Protein AF-H3NRF3-F1 (afdb_monomer)

Nearest PDB structures (foldseek):
  3kaw-assembly1_A  TM=6.318E-01  e=1.321E+00  Pseudomonas aeruginosa
  3kav-assembly1_A  TM=6.274E-01  e=3.329E+00  Pseudomonas aeruginosa
  4zsv-assembly1_A  TM=5.913E-01  e=5.142E+00  Aquifex aeolicus VF5
  4zsz-assembly1_A  TM=5.972E-01  e=4.870E+00  Aquifex aeolicus VF5
  1ujw-assembly1_B  TM=3.839E-01  e=8.385E+00  Escherichia coli

Mean predicted aligned error: 4.99 Å

Solvent-accessible surface area (backbone atoms only — not comparable to full-atom values): 6044 Å² total; per-residue (Å²): 66,81,93,48,41,70,59,49,33,52,42,42,52,52,40,52,51,36,50,55,55,39,64,75,69,57,64,77,50,83,54,76,81,43,71,19,38,53,39,23,50,53,11,50,50,39,31,55,53,18,46,55,29,42,64,77,65,42,77,69,20,56,76,32,34,57,59,12,51,52,40,21,62,67,10,49,87,61,26,53,61,45,91,67,82,92,42,74,67,58,53,48,29,53,52,50,41,51,54,38,51,50,53,46,56,50,51,56,66,41,80,82,124

Radius of gyration: 14.82 Å; Cα contacts (8 Å, |Δi|>4): 138; chains: 1; bounding box: 40×29×34 Å

pLDDT: mean 87.19, std 10.03, range [50.91, 96.81]

Foldseek 3Di:
DVVCLVVLLVLLVLLVVLVVLLVVPFDDFPDDWDVLNVQLVQLVVLCVVLSVCSNVPHLCSLVRNVVSVVSNVVSVVVTRGHPDPPDPSNVCSVVSNVVSSVVSNCVSPPDPD

Structure (mmCIF, N/CA/C/O backbone):
data_AF-H3NRF3-F1
#
_entry.id   AF-H3NRF3-F1
#
loop_
_atom_site.group_PDB
_atom_site.id
_atom_site.type_symbol
_atom_site.label_atom_id
_atom_site.label_alt_id
_atom_site.label_comp_id
_atom_site.label_asym_id
_atom_site.label_entity_id
_atom_site.label_seq_id
_atom_site.pdbx_PDB_ins_code
_atom_site.Cartn_x
_atom_site.Cartn_y
_atom_site.Cartn_z
_atom_site.occupancy
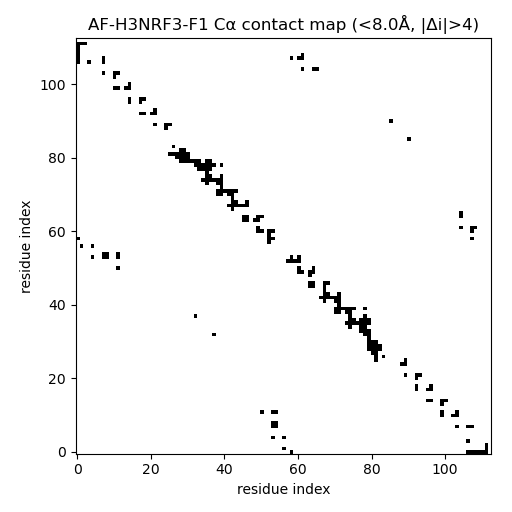_atom_site.B_iso_or_equiv
_atom_site.auth_seq_id
_atom_site.auth_comp_id
_atom_site.auth_asym_id
_atom_site.auth_atom_id
_atom_site.pdbx_PDB_model_num
ATOM 1 N N . MET A 1 1 ? -13.771 4.927 12.001 1.00 74.19 1 MET A N 1
ATOM 2 C CA . MET A 1 1 ? -12.519 4.140 12.161 1.00 74.19 1 MET A CA 1
ATOM 3 C C . MET A 1 1 ? -12.401 3.363 13.483 1.00 74.19 1 MET A C 1
ATOM 5 O O . MET A 1 1 ? -11.914 2.234 13.463 1.00 74.19 1 MET A O 1
ATOM 9 N N . LYS A 1 2 ? -12.797 3.918 14.642 1.00 76.44 2 LYS A N 1
ATOM 10 C CA . LYS A 1 2 ? -12.546 3.289 15.962 1.00 76.44 2 LYS A CA 1
ATOM 11 C C . LYS A 1 2 ? -13.247 1.937 16.142 1.00 76.44 2 LYS A C 1
ATOM 13 O O . LYS A 1 2 ? -12.662 1.026 16.718 1.00 76.44 2 LYS A O 1
ATOM 18 N N . GLN A 1 3 ? -14.448 1.790 15.583 1.00 81.06 3 GLN A N 1
ATOM 19 C CA . GLN A 1 3 ? -15.254 0.568 15.664 1.00 81.06 3 GLN A CA 1
ATOM 20 C C . GLN A 1 3 ? -14.597 -0.648 14.987 1.00 81.06 3 GLN A C 1
ATOM 22 O O . GLN A 1 3 ? -14.793 -1.781 15.417 1.00 81.06 3 GLN A O 1
ATOM 27 N N . HIS A 1 4 ? -13.777 -0.421 13.958 1.00 86.69 4 HIS A N 1
ATOM 28 C CA . HIS A 1 4 ? -13.157 -1.483 13.158 1.00 86.69 4 HIS A CA 1
ATOM 29 C C . HIS A 1 4 ? -11.638 -1.562 13.333 1.00 86.69 4 HIS A C 1
ATOM 31 O O . HIS A 1 4 ? -10.974 -2.279 12.587 1.00 86.69 4 HIS A O 1
ATOM 37 N N . LEU A 1 5 ? -11.067 -0.853 14.312 1.00 90.12 5 LEU A N 1
ATOM 38 C CA . LEU A 1 5 ? -9.616 -0.700 14.452 1.00 90.12 5 LEU A CA 1
ATOM 39 C C . LEU A 1 5 ? -8.874 -2.041 14.552 1.00 90.12 5 LEU A C 1
ATOM 41 O O . LEU A 1 5 ? -7.831 -2.218 13.928 1.00 90.12 5 LEU A O 1
ATOM 45 N N . THR A 1 6 ? -9.412 -3.003 15.302 1.00 93.38 6 THR A N 1
ATOM 46 C CA . THR A 1 6 ? -8.817 -4.344 15.412 1.00 93.38 6 THR A CA 1
ATOM 47 C C . THR A 1 6 ? -8.768 -5.046 14.059 1.00 93.38 6 THR A C 1
ATOM 49 O O . THR A 1 6 ? -7.740 -5.611 13.697 1.00 93.38 6 THR A O 1
ATOM 52 N N . PHE A 1 7 ? -9.847 -4.965 13.281 1.00 94.19 7 PHE A N 1
ATOM 53 C CA . PHE A 1 7 ? -9.898 -5.581 11.961 1.00 94.19 7 PHE A CA 1
ATOM 54 C C . PHE A 1 7 ? -8.966 -4.874 10.971 1.00 94.19 7 PHE A C 1
ATOM 56 O O . PHE A 1 7 ? -8.201 -5.535 10.276 1.00 94.19 7 PHE A O 1
ATOM 63 N N . ILE A 1 8 ? -8.931 -3.538 10.991 1.00 94.44 8 ILE A N 1
ATOM 64 C CA . ILE A 1 8 ? -7.977 -2.735 10.213 1.00 94.44 8 ILE A CA 1
ATOM 65 C C . ILE A 1 8 ? -6.537 -3.174 10.509 1.00 94.44 8 ILE A C 1
ATOM 67 O O . ILE A 1 8 ? -5.763 -3.386 9.583 1.00 94.44 8 ILE A O 1
ATOM 71 N N . ARG A 1 9 ? -6.172 -3.376 11.780 1.00 95.00 9 ARG A N 1
ATOM 72 C CA . ARG A 1 9 ? -4.829 -3.844 12.164 1.00 95.00 9 ARG A CA 1
ATOM 73 C C . ARG A 1 9 ? -4.500 -5.219 11.593 1.00 95.00 9 ARG A C 1
ATOM 75 O O . ARG A 1 9 ? -3.393 -5.409 11.101 1.00 95.00 9 ARG A O 1
ATOM 82 N N . ILE A 1 10 ? -5.451 -6.152 11.627 1.00 96.38 10 ILE A N 1
ATOM 83 C CA . ILE A 1 10 ? -5.281 -7.483 11.025 1.00 96.38 10 ILE A CA 1
ATOM 84 C C . ILE A 1 10 ? -5.025 -7.350 9.520 1.00 96.38 10 ILE A C 1
ATOM 86 O O . ILE A 1 10 ? -4.072 -7.935 9.008 1.00 96.38 10 ILE A O 1
ATOM 90 N N . LEU A 1 11 ? -5.821 -6.533 8.823 1.00 95.94 11 LEU A N 1
ATOM 91 C CA . LEU A 1 11 ? -5.644 -6.285 7.391 1.00 95.94 11 LEU A CA 1
ATOM 92 C C . LEU A 1 11 ? -4.297 -5.627 7.081 1.00 95.94 11 LEU A C 1
ATOM 94 O O . LEU A 1 11 ? -3.653 -5.987 6.098 1.00 95.94 11 LEU A O 1
ATOM 98 N N . VAL A 1 12 ? -3.835 -4.702 7.924 1.00 95.69 12 VAL A N 1
ATOM 99 C CA . VAL A 1 12 ? -2.516 -4.076 7.777 1.00 95.69 12 VAL A CA 1
ATOM 100 C C . VAL A 1 12 ? -1.400 -5.107 7.932 1.00 95.69 12 VAL A C 1
ATOM 102 O O . VAL A 1 12 ? -0.502 -5.148 7.096 1.00 95.69 12 VAL A O 1
ATOM 105 N N . ILE A 1 13 ? -1.462 -5.973 8.947 1.00 96.38 13 ILE A N 1
ATOM 106 C CA . ILE A 1 13 ? -0.469 -7.042 9.143 1.00 96.38 13 ILE A CA 1
ATOM 107 C C . ILE A 1 13 ? -0.450 -7.981 7.931 1.00 96.38 13 ILE A C 1
ATOM 109 O O . ILE A 1 13 ? 0.622 -8.286 7.409 1.00 96.38 13 ILE A O 1
ATOM 113 N N . ALA A 1 14 ? -1.624 -8.384 7.439 1.00 95.06 14 ALA A N 1
ATOM 114 C CA . ALA A 1 14 ? -1.733 -9.186 6.224 1.00 95.06 14 ALA A CA 1
ATOM 115 C C . ALA A 1 14 ? -1.136 -8.458 5.004 1.00 95.06 14 ALA A C 1
ATOM 117 O O . ALA A 1 14 ? -0.432 -9.072 4.207 1.00 95.06 14 ALA A O 1
ATOM 118 N N . SER A 1 15 ? -1.349 -7.144 4.888 1.00 93.44 15 SER A N 1
ATOM 119 C CA . SER A 1 15 ? -0.818 -6.334 3.783 1.00 93.44 15 SER A CA 1
ATOM 120 C C . SER A 1 15 ? 0.707 -6.258 3.815 1.00 93.44 15 SER A C 1
ATOM 122 O O . SER A 1 15 ? 1.354 -6.370 2.776 1.00 93.44 15 SER A O 1
ATOM 124 N N . VAL A 1 16 ? 1.298 -6.121 5.007 1.00 93.06 16 VAL A N 1
ATOM 125 C CA . VAL A 1 16 ? 2.756 -6.170 5.195 1.00 93.06 16 VAL A CA 1
ATOM 126 C C . VAL A 1 16 ? 3.304 -7.551 4.834 1.00 93.06 16 VAL A C 1
ATOM 128 O O . VAL A 1 16 ? 4.331 -7.636 4.166 1.00 93.06 16 VAL A O 1
ATOM 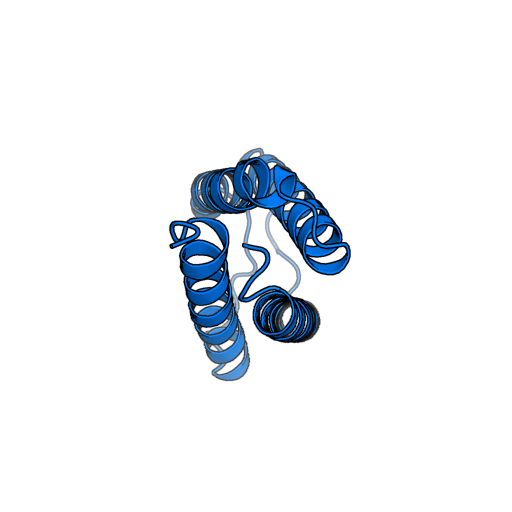131 N N . ALA A 1 17 ? 2.617 -8.628 5.222 1.00 92.50 17 ALA A N 1
ATOM 132 C CA . ALA A 1 17 ? 3.031 -9.987 4.878 1.00 92.50 17 ALA A CA 1
ATOM 133 C C . ALA A 1 17 ? 3.013 -10.227 3.359 1.00 92.50 17 ALA A C 1
ATOM 135 O O . ALA A 1 17 ? 3.971 -10.774 2.813 1.00 92.50 17 ALA A O 1
ATOM 136 N N . VAL A 1 18 ? 1.968 -9.764 2.663 1.00 91.50 18 VAL A N 1
ATOM 137 C CA . VAL A 1 18 ? 1.892 -9.837 1.195 1.00 91.50 18 VAL A CA 1
ATOM 138 C C . VAL A 1 18 ? 2.987 -8.997 0.541 1.00 91.50 18 VAL A C 1
ATOM 140 O O . VAL A 1 18 ? 3.608 -9.460 -0.410 1.00 91.50 18 VAL A O 1
ATOM 143 N N . LEU A 1 19 ? 3.277 -7.801 1.060 1.00 89.44 19 LEU A N 1
ATOM 144 C CA . LEU A 1 19 ? 4.367 -6.967 0.551 1.00 89.44 19 LEU A CA 1
ATOM 145 C C . LEU A 1 19 ? 5.735 -7.644 0.725 1.00 89.44 19 LEU A C 1
ATOM 147 O O . LEU A 1 19 ? 6.556 -7.611 -0.189 1.00 89.44 19 LEU A O 1
ATOM 151 N N . ALA A 1 20 ? 5.972 -8.284 1.871 1.00 88.94 20 ALA A N 1
ATOM 152 C CA . ALA A 1 20 ? 7.194 -9.043 2.117 1.00 88.94 20 ALA A CA 1
ATOM 153 C C . ALA A 1 20 ? 7.321 -10.231 1.151 1.00 88.94 20 ALA A C 1
ATOM 155 O O . ALA A 1 20 ? 8.391 -10.440 0.587 1.00 88.94 20 ALA A O 1
ATOM 156 N N . ALA A 1 21 ? 6.230 -10.962 0.906 1.00 88.62 21 ALA A N 1
ATOM 157 C CA . ALA A 1 21 ? 6.203 -12.038 -0.082 1.00 88.62 21 ALA A CA 1
ATOM 158 C C . ALA A 1 21 ? 6.435 -11.518 -1.510 1.00 88.62 21 ALA A C 1
ATOM 160 O O . ALA A 1 21 ? 7.201 -12.111 -2.260 1.00 88.62 21 ALA A O 1
ATOM 161 N N . ALA A 1 22 ? 5.836 -10.384 -1.883 1.00 84.31 22 ALA A N 1
ATOM 162 C CA . ALA A 1 22 ? 6.069 -9.758 -3.182 1.00 84.31 22 ALA A CA 1
ATOM 163 C C . ALA A 1 22 ? 7.551 -9.391 -3.362 1.00 84.31 22 ALA A C 1
ATOM 165 O O . ALA A 1 22 ? 8.128 -9.635 -4.419 1.00 84.31 22 ALA A O 1
ATOM 166 N N . ALA A 1 23 ? 8.197 -8.864 -2.319 1.00 83.81 23 ALA A N 1
ATOM 167 C CA . ALA A 1 23 ? 9.606 -8.484 -2.363 1.00 83.81 23 ALA A CA 1
ATOM 168 C C . ALA A 1 23 ? 10.564 -9.671 -2.575 1.00 83.81 23 ALA A C 1
ATOM 170 O O . ALA A 1 23 ? 11.635 -9.472 -3.142 1.00 83.81 23 ALA A O 1
ATOM 171 N N . THR A 1 24 ? 10.207 -10.894 -2.160 1.00 84.06 24 THR A N 1
ATOM 172 C CA . THR A 1 24 ? 11.061 -12.081 -2.368 1.00 84.06 24 THR A CA 1
ATOM 173 C C . THR A 1 24 ? 10.926 -12.690 -3.759 1.00 84.06 24 THR A C 1
ATOM 175 O O . THR A 1 24 ? 11.813 -13.430 -4.179 1.00 84.06 24 THR A O 1
ATOM 178 N N . VAL A 1 25 ? 9.835 -12.394 -4.469 1.00 80.31 25 VAL A N 1
ATOM 179 C CA . VAL A 1 25 ? 9.555 -12.947 -5.804 1.00 80.31 25 VAL A CA 1
ATOM 180 C C . VAL A 1 25 ? 9.691 -11.924 -6.926 1.00 80.31 25 VAL A C 1
ATOM 182 O O . VAL A 1 25 ? 9.711 -12.313 -8.090 1.00 80.31 25 VAL A O 1
ATOM 185 N N . THR A 1 26 ? 9.779 -10.630 -6.603 1.00 76.88 26 THR A N 1
ATOM 186 C CA . THR A 1 26 ? 9.948 -9.566 -7.599 1.00 76.88 26 THR A CA 1
ATOM 187 C C . THR A 1 26 ? 11.381 -9.596 -8.139 1.00 76.88 26 THR A C 1
ATOM 189 O O . THR A 1 26 ? 12.317 -9.391 -7.361 1.00 76.88 26 THR A O 1
ATOM 192 N N . PRO A 1 27 ? 11.589 -9.833 -9.447 1.00 74.75 27 PRO A N 1
ATOM 193 C CA . PRO A 1 27 ? 12.929 -9.847 -10.020 1.00 74.75 27 PRO A CA 1
ATOM 194 C C . PRO A 1 27 ? 13.564 -8.451 -10.012 1.00 74.75 27 PRO A C 1
ATOM 196 O O . PRO A 1 27 ? 12.886 -7.429 -9.888 1.00 74.75 27 PRO A O 1
ATOM 199 N N . MET A 1 28 ? 14.884 -8.392 -10.170 1.00 76.56 28 MET A N 1
ATOM 200 C CA . MET A 1 28 ? 15.580 -7.111 -10.257 1.00 76.56 28 MET A CA 1
ATOM 201 C C . MET A 1 28 ? 15.291 -6.446 -11.616 1.00 76.56 28 MET A C 1
ATOM 203 O O . MET A 1 28 ? 15.308 -7.141 -12.633 1.00 76.56 28 MET A O 1
ATOM 207 N N . PRO A 1 29 ? 15.012 -5.130 -11.672 1.00 74.69 29 PRO A N 1
ATOM 208 C CA . PRO A 1 29 ? 14.794 -4.451 -12.944 1.00 74.69 29 PRO A CA 1
ATOM 209 C C . PRO A 1 29 ? 16.066 -4.483 -13.799 1.00 74.69 29 PRO A C 1
ATOM 211 O O . PRO A 1 29 ? 17.151 -4.182 -13.305 1.00 74.69 29 PRO A O 1
ATOM 214 N N . GLU A 1 30 ? 15.924 -4.804 -15.085 1.00 77.44 30 GLU A N 1
ATOM 215 C CA . GLU A 1 30 ? 17.041 -4.800 -16.045 1.00 77.44 30 GLU A CA 1
ATOM 216 C C . GLU A 1 30 ? 17.299 -3.404 -16.635 1.00 77.44 30 GLU A C 1
ATOM 218 O O . GLU A 1 30 ? 18.415 -3.078 -17.037 1.00 77.44 30 GLU A O 1
ATOM 223 N N . ALA A 1 31 ? 16.266 -2.560 -16.676 1.00 81.81 31 ALA A N 1
ATOM 224 C CA . ALA A 1 31 ? 16.343 -1.199 -17.190 1.00 81.81 31 ALA A CA 1
ATOM 225 C C . ALA A 1 31 ? 16.740 -0.190 -16.090 1.00 81.81 31 ALA A C 1
ATOM 227 O O . ALA A 1 31 ? 16.388 -0.374 -14.920 1.00 81.81 31 ALA A O 1
ATOM 228 N N . PRO A 1 32 ? 17.440 0.907 -16.446 1.00 86.94 32 PRO A N 1
ATOM 229 C CA . PRO A 1 32 ? 17.808 1.943 -15.488 1.00 86.94 32 PRO A CA 1
ATOM 230 C C . PRO A 1 32 ? 16.570 2.630 -14.899 1.00 86.94 32 PRO A C 1
ATOM 232 O O . PRO A 1 32 ? 15.569 2.851 -15.583 1.00 86.94 32 PRO A O 1
ATOM 235 N N . SER A 1 33 ? 16.663 3.016 -13.624 1.00 86.44 33 SER A N 1
ATOM 236 C CA . SER A 1 33 ? 15.594 3.732 -12.926 1.00 86.44 33 SER A CA 1
ATOM 237 C C . SER A 1 33 ? 15.281 5.072 -13.590 1.00 86.44 33 SER A C 1
ATOM 239 O O . SER A 1 33 ? 16.194 5.820 -13.949 1.00 86.44 33 SER A O 1
ATOM 241 N N . ASN A 1 34 ? 14.001 5.419 -13.665 1.00 91.38 34 ASN A N 1
ATOM 242 C CA . ASN A 1 34 ? 13.529 6.685 -14.216 1.00 91.38 34 ASN A CA 1
ATOM 243 C C . ASN A 1 34 ? 12.588 7.420 -13.241 1.00 91.38 34 ASN A C 1
ATOM 245 O O . ASN A 1 34 ? 12.394 7.010 -12.096 1.00 91.38 34 ASN A O 1
ATOM 249 N N . TRP A 1 35 ? 11.994 8.529 -13.691 1.00 92.31 35 TRP A N 1
ATOM 250 C CA . TRP A 1 35 ? 11.087 9.336 -12.869 1.00 92.31 35 TRP A CA 1
ATOM 251 C C . TRP A 1 35 ? 9.861 8.546 -12.375 1.00 92.31 35 TRP A C 1
ATOM 253 O O . TRP A 1 35 ? 9.377 8.804 -11.273 1.00 92.31 35 TRP A O 1
ATOM 263 N N . GLY A 1 36 ? 9.387 7.566 -13.153 1.00 91.25 36 GLY A N 1
ATOM 264 C CA . GLY A 1 36 ? 8.293 6.672 -12.783 1.00 91.25 36 GLY A CA 1
ATOM 265 C C . GLY A 1 36 ? 8.662 5.799 -11.588 1.00 91.25 36 GLY A C 1
ATOM 266 O O . GLY A 1 36 ? 7.870 5.680 -10.652 1.00 91.25 36 GLY A O 1
ATOM 267 N N . ASN A 1 37 ? 9.893 5.271 -11.546 1.00 91.50 37 ASN A N 1
ATOM 268 C CA . ASN A 1 37 ? 10.410 4.567 -10.367 1.00 91.50 37 ASN A CA 1
ATOM 269 C C . ASN A 1 37 ? 10.450 5.490 -9.139 1.00 91.50 37 ASN A C 1
ATOM 271 O O . ASN A 1 37 ? 10.027 5.079 -8.060 1.00 91.50 37 ASN A O 1
ATOM 275 N N . THR A 1 38 ? 10.896 6.741 -9.296 1.00 92.81 38 THR A N 1
ATOM 276 C CA . THR A 1 38 ? 10.928 7.726 -8.199 1.00 92.81 38 THR A CA 1
ATOM 277 C C . THR A 1 38 ? 9.532 8.009 -7.651 1.00 92.81 38 THR A C 1
ATOM 279 O O . THR A 1 38 ? 9.322 7.954 -6.440 1.00 92.81 38 THR A O 1
ATOM 282 N N . LEU A 1 39 ? 8.557 8.275 -8.524 1.00 94.00 39 LEU A N 1
ATOM 283 C CA . LEU A 1 39 ? 7.178 8.539 -8.112 1.00 94.00 39 LEU A CA 1
ATOM 284 C C . LEU A 1 39 ? 6.544 7.309 -7.447 1.00 94.00 39 LEU A C 1
ATOM 286 O O . LEU A 1 39 ? 5.897 7.431 -6.406 1.00 94.00 39 LEU A O 1
ATOM 290 N N . THR A 1 40 ? 6.797 6.124 -8.006 1.00 91.31 40 THR A N 1
ATOM 291 C CA . THR A 1 40 ? 6.354 4.849 -7.432 1.00 91.31 40 THR A CA 1
ATOM 292 C C . THR A 1 40 ? 6.921 4.658 -6.031 1.00 91.31 40 THR A C 1
ATOM 294 O O . THR A 1 40 ? 6.159 4.356 -5.116 1.00 91.31 40 THR A O 1
ATOM 297 N N . ALA A 1 41 ? 8.219 4.911 -5.838 1.00 91.00 41 ALA A N 1
ATOM 298 C CA . ALA A 1 41 ? 8.888 4.800 -4.546 1.00 91.00 41 ALA A CA 1
ATOM 299 C C . ALA A 1 41 ? 8.340 5.797 -3.512 1.00 91.00 41 ALA A C 1
ATOM 301 O O . ALA A 1 41 ? 8.104 5.416 -2.366 1.00 91.00 41 ALA A O 1
ATOM 302 N N . ILE A 1 42 ? 8.079 7.048 -3.907 1.00 94.31 42 ILE A N 1
ATOM 303 C CA . ILE A 1 42 ? 7.431 8.046 -3.039 1.00 94.31 42 ILE A CA 1
ATOM 304 C C . ILE A 1 42 ? 6.046 7.550 -2.602 1.00 94.31 42 ILE A C 1
ATOM 306 O O . ILE A 1 42 ? 5.731 7.581 -1.410 1.00 94.31 42 ILE A O 1
ATOM 310 N N . GLY A 1 43 ? 5.244 7.042 -3.544 1.00 95.00 43 GLY A N 1
ATOM 311 C CA . GLY A 1 43 ? 3.947 6.434 -3.246 1.00 95.00 43 GLY A CA 1
ATOM 312 C C . GLY A 1 43 ? 4.070 5.241 -2.294 1.00 95.00 43 GLY A C 1
ATOM 313 O O . GLY A 1 43 ? 3.361 5.171 -1.293 1.00 95.00 43 GLY A O 1
ATOM 314 N N . SER A 1 44 ? 5.024 4.339 -2.527 1.00 92.25 44 SER A N 1
ATOM 315 C CA . SER A 1 44 ? 5.275 3.184 -1.656 1.00 92.25 44 SER A CA 1
ATOM 316 C C . SER A 1 44 ? 5.695 3.591 -0.240 1.00 92.25 44 SER A C 1
ATOM 318 O O . SER A 1 44 ? 5.229 2.993 0.728 1.00 92.25 44 SER A O 1
ATOM 320 N N . LEU A 1 45 ? 6.523 4.629 -0.090 1.00 95.12 45 LEU A N 1
ATOM 321 C CA . LEU A 1 45 ? 6.908 5.162 1.221 1.00 95.12 45 LEU A CA 1
ATOM 322 C C . LEU A 1 45 ? 5.713 5.770 1.958 1.00 95.12 45 LEU A C 1
ATOM 324 O O . LEU A 1 45 ? 5.497 5.464 3.131 1.00 95.12 45 LEU A O 1
ATOM 328 N N . GLY A 1 46 ? 4.907 6.587 1.275 1.00 96.06 46 GLY A N 1
ATOM 329 C CA . GLY A 1 46 ? 3.676 7.135 1.848 1.00 96.06 46 GLY A CA 1
ATOM 330 C C . GLY A 1 46 ? 2.710 6.030 2.287 1.00 96.06 46 GLY A C 1
ATOM 331 O O . GLY A 1 46 ? 2.140 6.090 3.381 1.00 96.06 46 GLY A O 1
ATOM 332 N N . TYR A 1 47 ? 2.607 4.965 1.491 1.00 95.81 47 TYR A N 1
ATOM 333 C CA . TYR A 1 47 ? 1.812 3.788 1.815 1.00 95.81 47 TYR A CA 1
ATOM 334 C C . TYR A 1 47 ? 2.339 3.084 3.074 1.00 95.81 47 TYR A C 1
ATOM 336 O O . TYR A 1 47 ? 1.568 2.876 4.011 1.00 95.81 47 TYR A O 1
ATOM 344 N N . LEU A 1 48 ? 3.644 2.816 3.180 1.00 95.25 48 LEU A N 1
ATOM 345 C CA . LEU A 1 48 ? 4.246 2.223 4.383 1.00 95.25 48 LEU A CA 1
ATOM 346 C C . LEU A 1 48 ? 4.001 3.071 5.639 1.00 95.25 48 LEU A C 1
ATOM 348 O O . LEU A 1 48 ? 3.608 2.539 6.680 1.00 95.25 48 LEU A O 1
ATOM 352 N N . VAL A 1 49 ? 4.161 4.393 5.538 1.00 96.81 49 VAL A N 1
ATOM 353 C CA . VAL A 1 49 ? 3.849 5.319 6.637 1.00 96.81 49 VAL A CA 1
ATOM 354 C C . VAL A 1 49 ? 2.375 5.215 7.022 1.00 96.81 49 VAL A C 1
ATOM 356 O O . VAL A 1 49 ? 2.049 5.144 8.208 1.00 96.81 49 VAL A O 1
ATOM 359 N N . SER A 1 50 ? 1.471 5.154 6.043 1.00 96.56 50 SER A N 1
ATOM 360 C CA . SER A 1 50 ? 0.042 5.015 6.316 1.00 96.56 50 SER A CA 1
ATOM 361 C C . SER A 1 50 ? -0.300 3.700 7.027 1.00 96.56 50 SER A C 1
ATOM 363 O O . SER A 1 50 ? -1.095 3.726 7.964 1.00 96.56 50 SER A O 1
ATOM 365 N N . LEU A 1 51 ? 0.354 2.582 6.688 1.00 96.06 51 LEU A N 1
ATOM 366 C CA . LEU A 1 51 ? 0.184 1.308 7.395 1.00 96.06 51 LEU A CA 1
ATOM 367 C C . LEU A 1 51 ? 0.607 1.416 8.866 1.00 96.06 51 LEU A C 1
ATOM 369 O O . LEU A 1 51 ? -0.129 0.983 9.753 1.00 96.06 51 LEU A O 1
ATOM 373 N N . VAL A 1 52 ? 1.747 2.053 9.148 1.00 96.19 52 VAL A N 1
ATOM 374 C CA . VAL A 1 52 ? 2.202 2.299 10.530 1.00 96.19 52 VAL A CA 1
ATOM 375 C C . VAL A 1 52 ? 1.191 3.156 11.295 1.00 96.19 52 VAL A C 1
ATOM 377 O O . VAL A 1 52 ? 0.844 2.843 12.436 1.00 96.19 52 VAL A O 1
ATOM 380 N N . LEU A 1 53 ? 0.665 4.207 10.661 1.00 95.94 53 LEU A N 1
ATOM 381 C CA . LEU A 1 53 ? -0.366 5.056 11.256 1.00 95.94 53 LEU A CA 1
ATOM 382 C C . LEU A 1 53 ? -1.655 4.277 11.558 1.00 95.94 53 LEU A C 1
ATOM 384 O O . LEU A 1 53 ? -2.258 4.492 12.611 1.00 95.94 53 LEU A O 1
ATOM 388 N N . LEU A 1 54 ? -2.055 3.345 10.690 1.00 95.31 54 LEU A N 1
ATOM 389 C CA . LEU A 1 54 ? -3.200 2.464 10.932 1.00 95.31 54 LEU A CA 1
ATOM 390 C C . LEU A 1 54 ? -2.946 1.486 12.085 1.00 95.31 54 LEU A C 1
ATOM 392 O O . LEU A 1 54 ? -3.846 1.268 12.899 1.00 95.31 54 LEU A O 1
ATOM 396 N N . LEU A 1 55 ? -1.726 0.955 12.225 1.00 94.38 55 LEU A N 1
ATOM 397 C CA . LEU A 1 55 ? -1.365 0.093 13.358 1.00 94.38 55 LEU A CA 1
ATOM 398 C C . LEU A 1 55 ? -1.542 0.815 14.697 1.00 94.38 55 LEU A C 1
ATOM 400 O O . LEU A 1 55 ? -2.148 0.268 15.624 1.00 94.38 55 LEU A O 1
ATOM 404 N N . ILE A 1 56 ? -1.103 2.069 14.794 1.00 94.38 56 ILE A N 1
ATOM 405 C CA . ILE A 1 56 ? -1.270 2.871 16.017 1.00 94.38 56 ILE A CA 1
ATOM 406 C C . ILE A 1 56 ? -2.672 3.494 16.153 1.00 94.38 56 ILE A C 1
ATOM 408 O O . ILE A 1 56 ? -2.959 4.128 17.163 1.00 94.38 56 ILE A O 1
ATOM 412 N N . GLY A 1 57 ? -3.563 3.289 15.177 1.00 90.94 57 GLY A N 1
ATOM 413 C CA . GLY A 1 57 ? -4.944 3.781 15.202 1.00 90.94 57 GLY A CA 1
ATOM 414 C C . GLY A 1 57 ? -5.099 5.277 14.929 1.00 90.94 57 GLY A C 1
ATOM 415 O O . GLY A 1 57 ? -6.050 5.893 15.406 1.00 90.94 57 GLY A O 1
ATOM 416 N N . SER A 1 58 ? -4.181 5.876 14.170 1.00 93.06 58 SER A N 1
ATOM 417 C CA . SER A 1 58 ? -4.238 7.292 13.811 1.00 93.06 58 SER A CA 1
ATOM 418 C C . SER A 1 58 ? -5.208 7.553 12.660 1.00 93.06 58 SER A C 1
ATOM 420 O O . SER A 1 58 ? -5.027 7.058 11.549 1.00 93.06 58 SER A O 1
ATOM 422 N N . GLU A 1 59 ? -6.195 8.421 12.887 1.00 89.31 59 GLU A N 1
ATOM 423 C CA . GLU A 1 59 ? -7.151 8.847 11.851 1.00 89.31 59 GLU A CA 1
ATOM 424 C C . GLU A 1 59 ? -6.483 9.608 10.699 1.00 89.31 59 GLU A C 1
ATOM 426 O O . GLU A 1 59 ? -7.041 9.701 9.608 1.00 89.31 59 GLU A O 1
ATOM 431 N N . LYS A 1 60 ? -5.258 10.115 10.901 1.00 91.06 60 LYS A N 1
ATOM 432 C CA . LYS A 1 60 ? -4.480 10.783 9.850 1.00 91.06 60 LYS A CA 1
ATOM 433 C C . LYS A 1 60 ? -4.141 9.843 8.693 1.00 91.06 60 LYS A C 1
ATOM 435 O O . LYS A 1 60 ? -3.939 10.318 7.579 1.00 91.06 60 LYS A O 1
ATOM 440 N N . ALA A 1 61 ? -4.124 8.530 8.933 1.00 92.94 61 ALA A N 1
ATOM 441 C CA . ALA A 1 61 ? -3.808 7.539 7.914 1.00 92.94 61 ALA A CA 1
ATOM 442 C C . ALA A 1 61 ? -4.738 7.607 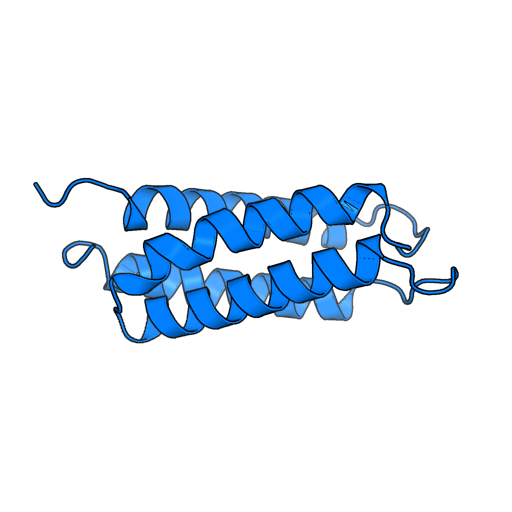6.695 1.00 92.94 61 ALA A C 1
ATOM 444 O O . ALA A 1 61 ? -4.265 7.414 5.578 1.00 92.94 61 ALA A O 1
ATOM 445 N N . ARG A 1 62 ? -6.026 7.947 6.878 1.00 90.81 62 ARG A N 1
ATOM 446 C CA . ARG A 1 62 ? -7.005 8.032 5.775 1.00 90.81 62 ARG A CA 1
ATOM 447 C C . ARG A 1 62 ? -6.588 9.022 4.683 1.00 90.81 62 ARG A C 1
ATOM 449 O O . ARG A 1 62 ? -6.798 8.770 3.504 1.00 90.81 62 ARG A O 1
ATOM 456 N N . TRP A 1 63 ? -5.913 10.101 5.083 1.00 93.50 63 TRP A N 1
ATOM 457 C CA . TRP A 1 63 ? -5.453 11.164 4.189 1.00 93.50 63 TRP A CA 1
ATOM 458 C C . TRP A 1 63 ? -4.138 10.846 3.481 1.00 93.50 63 TRP A C 1
ATOM 460 O O . TRP A 1 63 ? -3.746 11.577 2.580 1.00 93.50 63 TRP A O 1
ATOM 470 N N . ILE A 1 64 ? -3.443 9.787 3.895 1.00 94.62 64 ILE A N 1
ATOM 471 C CA . ILE A 1 64 ? -2.145 9.398 3.333 1.00 94.62 64 ILE A CA 1
ATOM 472 C C . ILE A 1 64 ? -2.296 8.116 2.516 1.00 94.62 64 ILE A C 1
ATOM 474 O O . ILE A 1 64 ? -1.737 8.028 1.428 1.00 94.62 64 ILE A O 1
ATOM 478 N N . PHE A 1 65 ? -3.092 7.158 2.997 1.00 95.12 65 PHE A N 1
ATOM 479 C CA . PHE A 1 65 ? -3.237 5.824 2.415 1.00 95.12 65 PHE A CA 1
ATOM 480 C C . PHE A 1 65 ? -3.639 5.861 0.934 1.00 95.12 65 PHE A C 1
ATOM 482 O O . PHE A 1 65 ? -2.885 5.405 0.076 1.00 95.12 65 PHE A O 1
ATOM 489 N N . LEU A 1 66 ? -4.792 6.460 0.614 1.00 93.88 66 LEU A N 1
ATOM 490 C CA . LEU A 1 66 ? -5.297 6.507 -0.762 1.00 93.88 66 LEU A CA 1
ATOM 491 C C . LEU A 1 66 ? -4.423 7.356 -1.700 1.00 93.88 66 LEU A C 1
ATOM 493 O O . LEU A 1 66 ? -4.084 6.858 -2.775 1.00 93.88 66 LEU A O 1
ATOM 497 N N . PRO A 1 67 ? -4.000 8.585 -1.334 1.00 94.81 67 PRO A N 1
ATOM 498 C CA . PRO A 1 67 ? -3.109 9.367 -2.191 1.00 94.81 67 PRO A CA 1
ATOM 499 C C . PRO A 1 67 ? -1.780 8.669 -2.484 1.00 94.81 67 PRO A C 1
ATOM 501 O O . PRO A 1 67 ? -1.261 8.783 -3.590 1.00 94.81 67 PRO A O 1
ATOM 504 N N . SER A 1 68 ? -1.250 7.910 -1.523 1.00 94.94 68 SER A N 1
ATOM 505 C CA . SER A 1 68 ? -0.012 7.147 -1.706 1.00 94.94 68 SER A CA 1
ATOM 506 C C . SER A 1 68 ? -0.170 6.033 -2.739 1.00 94.94 68 SER A C 1
ATOM 508 O O . SER A 1 68 ? 0.681 5.879 -3.616 1.00 94.94 68 SER A O 1
ATOM 510 N N . ILE A 1 69 ? -1.289 5.302 -2.684 1.00 92.62 69 ILE A N 1
ATOM 511 C CA . ILE A 1 69 ? -1.632 4.291 -3.692 1.00 92.62 69 ILE A CA 1
ATOM 512 C C . ILE A 1 69 ? -1.796 4.954 -5.064 1.00 92.62 69 ILE A C 1
ATOM 514 O O . ILE A 1 69 ? -1.212 4.488 -6.038 1.00 92.62 69 ILE A O 1
ATOM 518 N N . ALA A 1 70 ? -2.523 6.072 -5.143 1.00 93.44 70 ALA A N 1
ATOM 519 C CA . ALA A 1 70 ? -2.726 6.798 -6.395 1.00 93.44 70 ALA A CA 1
ATOM 520 C C . ALA A 1 70 ? -1.403 7.284 -7.011 1.00 93.44 70 ALA A C 1
ATOM 522 O O . ALA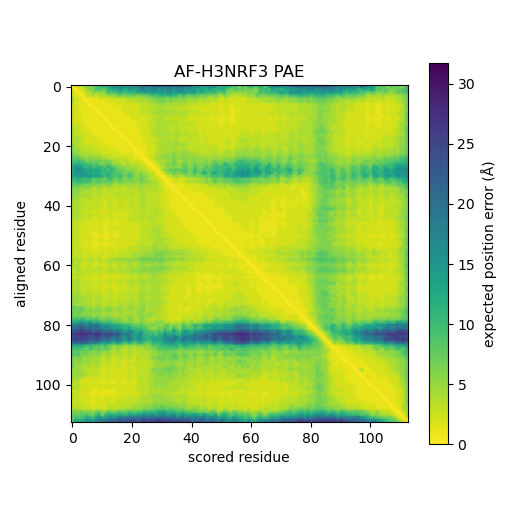 A 1 70 ? -1.168 7.073 -8.198 1.00 93.44 70 ALA A O 1
ATOM 523 N N . ALA A 1 71 ? -0.509 7.874 -6.211 1.00 91.50 71 ALA A N 1
ATOM 524 C CA . ALA A 1 71 ? 0.812 8.296 -6.673 1.00 91.50 71 ALA A CA 1
ATOM 525 C C . ALA A 1 71 ? 1.623 7.112 -7.224 1.00 91.50 71 ALA A C 1
ATOM 527 O O . ALA A 1 71 ? 2.226 7.220 -8.291 1.00 91.50 71 ALA A O 1
ATOM 528 N N . SER A 1 72 ? 1.583 5.967 -6.535 1.00 89.38 72 SER A N 1
ATOM 529 C CA . SER A 1 72 ? 2.267 4.752 -6.982 1.00 89.38 72 SER A CA 1
ATOM 530 C C . SER A 1 72 ? 1.717 4.245 -8.321 1.00 89.38 72 SER A C 1
ATOM 532 O O . SER A 1 72 ? 2.486 4.003 -9.249 1.00 89.38 72 SER A O 1
ATOM 534 N N . LEU A 1 73 ? 0.389 4.203 -8.469 1.00 90.00 73 LEU A N 1
ATOM 535 C CA . LEU A 1 73 ? -0.285 3.795 -9.708 1.00 90.00 73 LEU A CA 1
ATOM 536 C C . LEU A 1 73 ? 0.002 4.729 -10.891 1.00 90.00 73 LEU A C 1
ATOM 538 O O . LEU A 1 73 ? 0.037 4.269 -12.026 1.00 90.00 73 LEU A O 1
ATOM 542 N N . VAL A 1 74 ? 0.220 6.026 -10.653 1.00 92.19 74 VAL A N 1
ATOM 543 C CA . VAL A 1 74 ? 0.603 6.977 -11.712 1.00 92.19 74 VAL A CA 1
ATOM 544 C C . VAL A 1 74 ? 2.051 6.764 -12.160 1.00 92.19 74 VAL A C 1
ATOM 546 O O . VAL A 1 74 ? 2.348 6.910 -13.343 1.00 92.19 74 VAL A O 1
ATOM 549 N N . GLY A 1 75 ? 2.956 6.417 -11.240 1.00 86.56 75 GLY A N 1
ATOM 550 C CA . GLY A 1 75 ? 4.357 6.130 -11.565 1.00 86.56 75 GLY A CA 1
ATOM 551 C C . GLY A 1 75 ? 4.557 4.782 -12.264 1.00 86.56 75 GLY A C 1
ATOM 552 O O . GLY A 1 75 ? 5.424 4.667 -13.131 1.00 86.56 75 GLY A O 1
ATOM 553 N N . MET A 1 76 ? 3.727 3.792 -11.924 1.00 87.62 76 MET A N 1
ATOM 554 C CA . MET A 1 76 ? 3.828 2.404 -12.383 1.00 87.62 76 MET A CA 1
ATOM 555 C C . MET A 1 76 ? 3.966 2.232 -13.910 1.00 87.62 76 MET A C 1
ATOM 557 O O . MET A 1 76 ? 4.907 1.564 -14.330 1.00 87.62 76 MET A O 1
ATOM 561 N N . PRO A 1 77 ? 3.127 2.845 -14.769 1.00 87.25 77 PRO A N 1
ATOM 562 C CA . PRO A 1 77 ? 3.217 2.673 -16.224 1.00 87.25 77 PRO A CA 1
ATOM 563 C C . PRO A 1 77 ? 4.548 3.116 -16.837 1.00 87.25 77 PRO A C 1
ATOM 565 O O . PRO A 1 77 ? 4.886 2.705 -17.944 1.00 87.25 77 PRO A O 1
ATOM 568 N N . PHE A 1 78 ? 5.280 3.984 -16.141 1.00 87.81 78 PHE A N 1
ATOM 569 C CA . PHE A 1 78 ? 6.530 4.560 -16.621 1.00 87.81 78 PHE A CA 1
ATOM 570 C C . PHE A 1 78 ? 7.748 3.966 -15.928 1.00 87.81 78 PHE A C 1
ATOM 572 O O . PHE A 1 78 ? 8.855 4.124 -16.432 1.00 87.81 78 PHE A O 1
ATOM 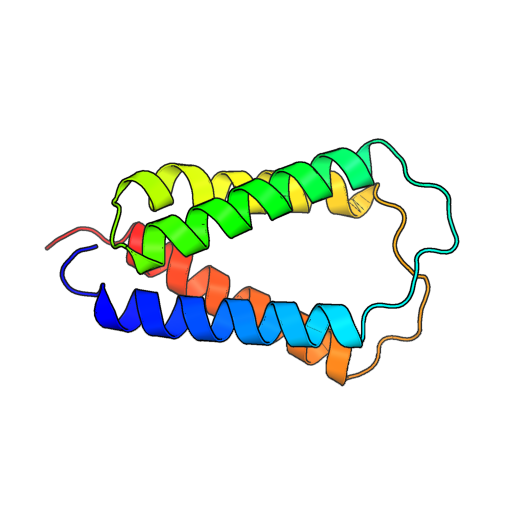579 N N . ALA A 1 79 ? 7.573 3.313 -14.779 1.00 84.62 79 ALA A N 1
ATOM 580 C CA . ALA A 1 79 ? 8.668 2.749 -14.013 1.00 84.62 79 ALA A CA 1
ATOM 581 C C . ALA A 1 79 ? 9.315 1.573 -14.756 1.00 84.62 79 ALA A C 1
ATOM 583 O O . ALA A 1 79 ? 8.642 0.737 -15.358 1.00 84.62 79 ALA A O 1
ATOM 584 N N . ALA A 1 80 ? 10.641 1.489 -14.676 1.00 80.56 80 ALA A N 1
ATOM 585 C CA . ALA A 1 80 ? 11.367 0.299 -15.088 1.00 80.56 80 ALA A CA 1
ATOM 586 C C . ALA A 1 80 ? 10.972 -0.867 -14.166 1.00 80.56 80 ALA A C 1
ATOM 588 O O . ALA A 1 80 ? 11.353 -0.872 -12.992 1.00 80.56 80 ALA A O 1
ATOM 589 N N . TYR A 1 81 ? 10.198 -1.819 -14.689 1.00 70.31 81 TYR A N 1
ATOM 590 C CA . TYR A 1 81 ? 9.855 -3.066 -14.010 1.00 70.31 81 TYR A CA 1
ATOM 591 C C . TYR A 1 81 ? 10.683 -4.229 -14.567 1.00 70.31 81 TYR A C 1
ATOM 593 O O . TYR A 1 81 ? 11.047 -4.211 -15.745 1.00 70.31 81 TYR A O 1
ATOM 601 N N . PRO A 1 82 ? 10.993 -5.244 -13.741 1.00 64.56 82 PRO A N 1
ATOM 602 C CA . PRO A 1 82 ? 11.517 -6.509 -14.233 1.00 64.56 82 PRO A CA 1
ATOM 603 C C . PRO A 1 82 ? 10.592 -7.095 -15.306 1.00 64.56 82 PRO A C 1
ATOM 605 O O . PRO A 1 82 ? 9.392 -7.258 -15.084 1.00 64.56 82 PRO A O 1
ATOM 608 N N . VAL A 1 83 ? 11.162 -7.428 -16.462 1.00 56.78 83 VAL A N 1
ATOM 609 C CA . VAL A 1 83 ? 10.477 -8.175 -17.520 1.00 56.78 83 VAL A CA 1
ATOM 610 C C . VAL A 1 83 ? 10.677 -9.655 -17.197 1.00 56.78 83 VAL A C 1
ATOM 612 O O . VAL A 1 83 ? 11.652 -10.267 -17.615 1.00 56.78 83 VAL A O 1
ATOM 615 N N . GLY A 1 84 ? 9.809 -10.211 -16.355 1.00 53.94 84 GLY A N 1
ATOM 616 C CA . GLY A 1 84 ? 9.852 -11.616 -15.945 1.00 53.94 84 GLY A CA 1
ATOM 617 C C . GLY A 1 84 ? 8.510 -12.296 -16.183 1.00 53.94 84 GLY A C 1
ATOM 618 O O . GLY A 1 84 ? 7.471 -11.640 -16.121 1.00 53.94 84 GLY A O 1
ATOM 619 N N . GLU A 1 85 ? 8.532 -13.597 -16.477 1.00 50.91 85 GLU A N 1
ATOM 620 C CA . GLU A 1 85 ? 7.324 -14.395 -16.704 1.00 50.91 85 GLU A CA 1
ATOM 621 C C . GLU A 1 85 ? 6.345 -14.241 -15.532 1.00 50.91 85 GLU A C 1
ATOM 623 O O . GLU A 1 85 ? 6.738 -14.392 -14.372 1.00 50.91 85 GLU A O 1
ATOM 628 N N . LEU A 1 86 ? 5.075 -13.934 -15.834 1.00 56.09 86 LEU A N 1
ATOM 629 C CA . LEU A 1 86 ? 3.987 -13.953 -14.855 1.00 56.09 86 LEU A CA 1
ATOM 630 C C . LEU A 1 86 ? 4.007 -15.307 -14.134 1.00 56.09 86 LEU A C 1
ATOM 632 O O . LEU A 1 86 ? 3.607 -16.333 -14.683 1.00 56.09 86 LEU A O 1
ATOM 636 N N . ASN A 1 87 ? 4.501 -15.311 -12.901 1.00 67.25 87 ASN A N 1
ATOM 637 C CA . ASN A 1 87 ? 4.459 -16.470 -12.029 1.00 67.25 87 ASN A CA 1
ATOM 638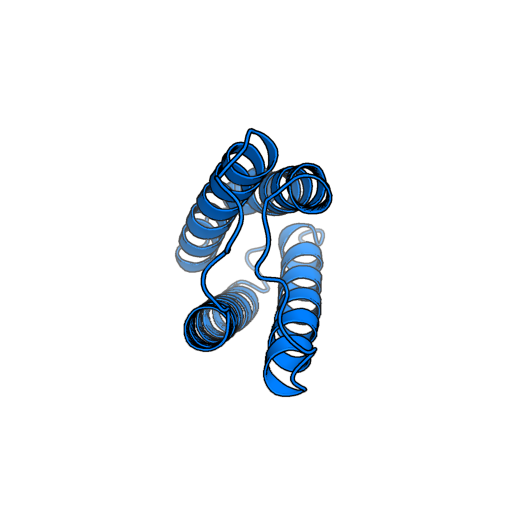 C C . ASN A 1 87 ? 3.191 -16.361 -11.179 1.00 67.25 87 ASN A C 1
ATOM 640 O O . ASN A 1 87 ? 2.926 -15.312 -10.596 1.00 67.25 87 ASN A O 1
ATOM 644 N N . ALA A 1 88 ? 2.440 -17.455 -11.045 1.00 76.19 88 ALA A N 1
ATOM 645 C CA . ALA A 1 88 ? 1.225 -17.517 -10.232 1.00 76.19 88 ALA A CA 1
ATOM 646 C C . ALA A 1 88 ? 1.416 -16.968 -8.801 1.00 76.19 88 ALA A C 1
ATOM 648 O O . ALA A 1 88 ? 0.481 -16.427 -8.212 1.00 76.19 88 ALA A O 1
ATOM 649 N N . ILE A 1 89 ? 2.627 -17.071 -8.240 1.00 75.69 89 ILE A N 1
ATOM 650 C CA . ILE A 1 89 ? 2.956 -16.499 -6.927 1.00 75.69 89 ILE A CA 1
ATOM 651 C C . ILE A 1 89 ? 2.961 -14.962 -6.968 1.00 75.69 89 ILE A C 1
ATOM 653 O O . ILE A 1 89 ? 2.428 -14.323 -6.063 1.00 75.69 89 ILE A O 1
ATOM 657 N N . TYR A 1 90 ? 3.519 -14.363 -8.021 1.00 75.06 90 TYR A N 1
ATOM 658 C CA . TYR A 1 90 ? 3.505 -12.915 -8.219 1.00 75.06 90 TYR A CA 1
ATOM 659 C C . TYR A 1 90 ? 2.068 -12.400 -8.378 1.00 75.06 90 TYR A C 1
ATOM 661 O O . TYR A 1 90 ? 1.664 -11.480 -7.662 1.00 75.06 90 TYR A O 1
ATOM 669 N N . ASP A 1 91 ? 1.261 -13.065 -9.208 1.00 79.81 91 ASP A N 1
ATOM 670 C CA . ASP A 1 91 ? -0.151 -12.714 -9.409 1.00 79.81 91 ASP A CA 1
ATOM 671 C C . ASP A 1 91 ? -0.953 -12.812 -8.104 1.00 79.81 91 ASP A C 1
ATOM 673 O O . ASP A 1 91 ? -1.739 -11.921 -7.776 1.00 79.81 91 ASP A O 1
ATOM 677 N N . LEU A 1 92 ? -0.705 -13.848 -7.295 1.00 82.81 92 LEU A N 1
ATOM 678 C CA . LEU A 1 92 ? -1.333 -13.987 -5.983 1.00 82.81 92 LEU A CA 1
ATOM 679 C C . LEU A 1 92 ? -0.972 -12.824 -5.049 1.00 82.81 92 LEU A C 1
ATOM 681 O O . LEU A 1 92 ? -1.846 -12.318 -4.342 1.00 82.81 92 LEU A O 1
ATOM 685 N N . THR A 1 93 ? 0.285 -12.370 -5.050 1.00 85.31 93 THR A N 1
ATOM 686 C CA . THR A 1 93 ? 0.684 -11.209 -4.237 1.00 85.31 93 THR A CA 1
ATOM 687 C C . THR A 1 93 ? 0.048 -9.908 -4.732 1.00 85.31 93 THR A C 1
ATOM 689 O O . THR A 1 93 ? -0.394 -9.100 -3.914 1.00 85.31 93 THR A O 1
ATOM 692 N N . MET A 1 94 ? -0.094 -9.734 -6.049 1.00 83.44 94 MET A N 1
ATOM 693 C CA . MET A 1 94 ? -0.809 -8.611 -6.666 1.00 83.44 94 MET A CA 1
ATOM 694 C C . MET A 1 94 ? -2.287 -8.590 -6.258 1.00 83.44 94 MET A C 1
ATOM 696 O O . MET A 1 94 ? -2.769 -7.587 -5.721 1.00 83.44 94 MET A O 1
ATOM 700 N N . TYR A 1 95 ? -3.007 -9.700 -6.446 1.00 85.81 95 TYR A N 1
ATOM 701 C CA . TYR A 1 95 ? -4.428 -9.785 -6.097 1.00 85.81 95 TYR A CA 1
ATOM 702 C C . TYR A 1 95 ? -4.664 -9.680 -4.592 1.00 85.81 95 TYR A C 1
ATOM 704 O O . TYR A 1 95 ? -5.569 -8.963 -4.161 1.00 85.81 95 TYR A O 1
ATOM 712 N N . GLY A 1 96 ? -3.829 -10.343 -3.787 1.00 88.50 96 GLY A N 1
ATOM 713 C CA . GLY A 1 96 ? -3.880 -10.251 -2.331 1.00 88.50 96 GLY A CA 1
ATOM 714 C C . GLY A 1 96 ? -3.680 -8.814 -1.852 1.00 88.50 96 GLY A C 1
ATOM 715 O O . GLY A 1 96 ? -4.461 -8.322 -1.039 1.00 88.50 96 GLY A O 1
ATOM 716 N N . SER A 1 97 ? -2.697 -8.109 -2.416 1.00 89.12 97 SER A N 1
ATOM 717 C CA . SER A 1 97 ? -2.453 -6.694 -2.123 1.00 89.12 97 SER A CA 1
ATOM 718 C C . SER A 1 97 ? -3.660 -5.831 -2.499 1.00 89.12 97 SER A C 1
ATOM 720 O O . SER A 1 97 ? -4.127 -5.040 -1.681 1.00 89.12 97 SER A O 1
ATOM 722 N N . GLY A 1 98 ? -4.224 -6.019 -3.697 1.00 89.19 98 GLY A N 1
ATOM 723 C CA . GLY A 1 98 ? -5.405 -5.280 -4.150 1.00 89.19 98 GLY A CA 1
ATOM 724 C C . GLY A 1 98 ? -6.618 -5.474 -3.236 1.00 89.19 98 GLY A C 1
ATOM 725 O O . GLY A 1 98 ? -7.248 -4.496 -2.827 1.00 89.19 98 GLY A O 1
ATOM 726 N N . LEU A 1 99 ? -6.912 -6.721 -2.859 1.00 93.19 99 LEU A N 1
ATOM 727 C CA . LEU A 1 99 ? -8.033 -7.056 -1.980 1.00 93.19 99 LEU A CA 1
ATOM 728 C C . LEU A 1 99 ? -7.863 -6.456 -0.580 1.00 93.19 99 LEU A C 1
ATOM 730 O O . LEU A 1 99 ? -8.788 -5.825 -0.062 1.00 93.19 99 LEU A O 1
ATOM 734 N N . LEU A 1 100 ? -6.684 -6.616 0.025 1.00 95.25 100 LEU A N 1
ATOM 735 C CA . LEU A 1 100 ? -6.407 -6.098 1.366 1.00 95.25 100 LEU A CA 1
ATOM 736 C C . LEU A 1 100 ? -6.445 -4.568 1.391 1.00 95.25 100 LEU A C 1
ATOM 738 O O . LEU A 1 100 ? -7.086 -3.981 2.265 1.00 95.25 100 LEU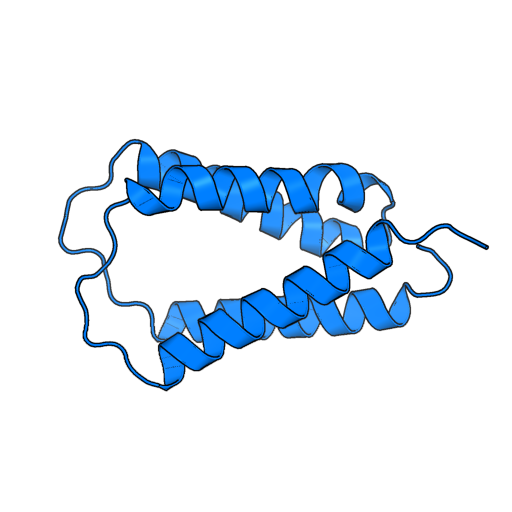 A O 1
ATOM 742 N N . ASN A 1 101 ? -5.837 -3.919 0.397 1.00 93.62 101 ASN A N 1
ATOM 743 C CA . ASN A 1 101 ? -5.829 -2.464 0.295 1.00 93.62 101 ASN A CA 1
ATOM 744 C C . ASN A 1 101 ? -7.221 -1.890 0.034 1.00 93.62 101 ASN A C 1
ATOM 746 O O . ASN A 1 101 ? -7.575 -0.868 0.624 1.00 93.62 101 ASN A O 1
ATOM 750 N N . GLY A 1 102 ? -8.033 -2.560 -0.787 1.00 93.19 102 GLY A N 1
ATOM 751 C CA . GLY A 1 102 ? -9.434 -2.199 -0.996 1.00 93.19 102 GLY A CA 1
ATOM 752 C C . GLY A 1 102 ? -10.250 -2.291 0.294 1.00 93.19 102 GLY A C 1
ATOM 753 O O . GLY A 1 102 ? -10.948 -1.343 0.653 1.00 93.19 102 GLY A O 1
ATOM 754 N N . ALA A 1 103 ? -10.108 -3.389 1.042 1.00 93.88 103 ALA A N 1
ATOM 755 C CA . ALA A 1 103 ? -10.783 -3.563 2.327 1.00 93.88 103 ALA A CA 1
ATOM 756 C C . ALA A 1 103 ? -10.370 -2.485 3.347 1.00 93.88 103 ALA A C 1
ATOM 758 O O . ALA A 1 103 ? -11.229 -1.889 4.001 1.00 93.88 103 ALA A O 1
ATOM 759 N N . ILE A 1 104 ? -9.072 -2.180 3.446 1.00 94.50 104 ILE A N 1
ATOM 760 C CA . ILE A 1 104 ? -8.567 -1.097 4.301 1.00 94.50 104 ILE A CA 1
ATOM 761 C C . ILE A 1 104 ? -9.162 0.248 3.867 1.00 94.50 104 ILE A C 1
ATOM 763 O O . ILE A 1 104 ? -9.692 0.970 4.711 1.00 94.50 104 ILE A O 1
ATOM 767 N N . ALA A 1 105 ? -9.124 0.574 2.572 1.00 93.38 105 ALA A N 1
ATOM 768 C CA . ALA A 1 105 ? -9.638 1.835 2.040 1.00 93.38 105 ALA A CA 1
ATOM 769 C C . ALA A 1 105 ? -11.114 2.064 2.392 1.00 93.38 105 ALA A C 1
ATOM 771 O O . ALA A 1 105 ? -11.479 3.175 2.784 1.00 93.38 105 ALA A O 1
ATOM 772 N N . VAL A 1 106 ? -11.936 1.014 2.302 1.00 93.19 106 VAL A N 1
ATOM 773 C CA . VAL A 1 106 ? -13.352 1.048 2.691 1.00 93.19 106 VAL A CA 1
ATOM 774 C C . VAL A 1 106 ? -13.492 1.325 4.187 1.00 93.19 106 VAL A C 1
ATOM 776 O O . VAL A 1 106 ? -14.195 2.252 4.580 1.00 93.19 106 VAL A O 1
ATOM 779 N N . LEU A 1 107 ? -12.785 0.579 5.037 1.00 91.94 107 LEU A N 1
ATOM 780 C CA . LEU A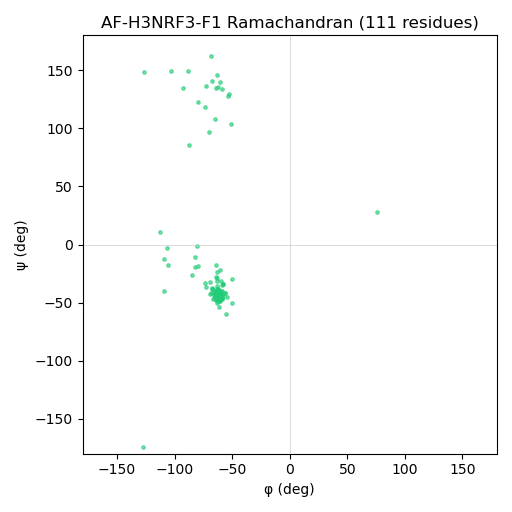 1 107 ? -12.942 0.669 6.493 1.00 91.94 107 LEU A CA 1
ATOM 781 C C . LEU A 1 107 ? -12.435 1.985 7.095 1.00 91.94 107 LEU A C 1
ATOM 783 O O . LEU A 1 107 ? -12.978 2.452 8.097 1.00 91.94 107 LEU A O 1
ATOM 787 N N . ILE A 1 108 ? -11.394 2.585 6.515 1.00 91.69 108 ILE A N 1
ATOM 788 C CA . ILE A 1 108 ? -10.828 3.849 7.018 1.00 91.69 108 ILE A CA 1
ATOM 789 C C . ILE A 1 108 ? -11.654 5.073 6.590 1.00 91.69 108 ILE A C 1
ATOM 791 O O . ILE A 1 108 ? -11.533 6.126 7.219 1.00 91.69 108 ILE A O 1
ATOM 795 N N . HIS A 1 109 ? -12.495 4.935 5.556 1.00 88.38 109 HIS A N 1
ATOM 796 C CA . HIS A 1 109 ? -13.416 5.977 5.077 1.00 88.38 109 HIS A CA 1
ATOM 797 C C . HIS A 1 109 ? -14.881 5.706 5.429 1.00 88.38 109 HIS A C 1
ATOM 799 O O . HIS A 1 109 ? -15.734 6.546 5.141 1.00 88.38 109 HIS A O 1
ATOM 805 N N . LEU A 1 110 ? -15.185 4.565 6.052 1.00 86.31 110 LEU A N 1
ATOM 806 C CA . LEU A 1 110 ? -16.538 4.256 6.486 1.00 86.31 110 LEU A CA 1
ATOM 807 C C . LEU A 1 110 ? -17.003 5.293 7.527 1.00 86.31 110 LEU A C 1
ATOM 809 O O . LEU A 1 110 ? -16.225 5.615 8.436 1.00 86.31 110 LEU A O 1
ATOM 813 N N . PRO A 1 111 ? -18.243 5.807 7.424 1.00 73.94 111 PRO A N 1
ATOM 814 C CA . PRO A 1 111 ? -18.796 6.709 8.425 1.00 73.94 111 PRO A CA 1
ATOM 815 C C . PRO A 1 111 ? -18.827 6.029 9.795 1.00 73.94 111 PRO A C 1
ATOM 817 O O . PRO A 1 111 ? -19.271 4.887 9.909 1.00 73.94 111 PRO A O 1
ATOM 820 N N . ASP A 1 112 ? -18.378 6.736 10.831 1.00 66.56 112 ASP A N 1
ATOM 821 C CA . ASP A 1 112 ? -18.618 6.330 12.216 1.00 66.56 112 ASP A CA 1
ATOM 822 C C . ASP A 1 112 ? -20.117 6.539 12.488 1.00 66.56 112 ASP A C 1
ATOM 824 O O . ASP A 1 112 ? -20.557 7.673 12.674 1.00 66.56 112 ASP A O 1
ATOM 828 N N . SER A 1 113 ? -20.901 5.464 12.367 1.00 59.06 113 SER A N 1
ATOM 829 C CA . SER A 1 113 ? -22.351 5.458 12.619 1.00 59.06 113 SER A CA 1
ATOM 830 C C . SER A 1 113 ? -22.644 5.203 14.090 1.00 59.06 113 SER A C 1
ATOM 832 O O . SER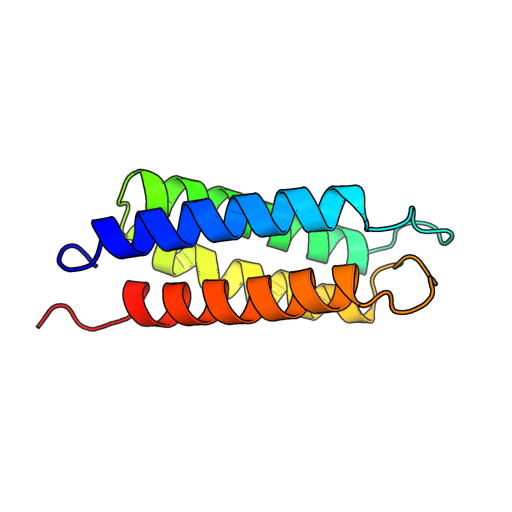 A 1 113 ? -21.911 4.384 14.691 1.00 59.06 113 SER A O 1
#

Secondary structure (DSSP, 8-state):
-GGGHHHHHHHHHHHHHHHHHHHHHPPPPSSPP-HHHHHHHHHHHHHHHHHHHHHTT-GGGHHHHHHHHHHHHHHGGGS--------HHHHHHHHHHHHHHHHHHHHHHS---

Sequence (113 aa):
MKQHLTFIRILVIASVAVLAAAATVTPMPEAPSNWGNTLTAIGSLGYLVSLVLLLIGSEKARWIFLPSIAASLVGMPFAAYPVGELNAIYDLTMYGSGLLNGAIAVLIHLPDS